Protein AF-A0A1Q6E9F2-F1 (afdb_monomer_lite)

pLDDT: mean 96.93, std 2.05, range [84.94, 98.81]

Foldseek 3Di:
DVVCCCPVVVDDDDDDDDQDPVVVLVVLLVCLDPVNVVVQEAEAEAEADAQWGDRHNDTGGLVNSLVSQFQRNASHEYEYLYALNPLYDVVSVCVSCVGNVHPYYYYYNHGDDPVRSVVVCSVVVNPD

Radius of gyration: 13.98 Å; chains: 1; bounding box: 34×29×33 Å

Secondary structure (DSSP, 8-state):
-HHHHHHHH----------SHHHHHHHHHHHTSGGGTT--EEEE-SEEETTEEEETTEEEEHHHHHHHTTTT-TT-EEEE-STTTT-S-HHHHHHHHHHH--SEEEE-SS---HHHHHHHHHHHHHH-

Sequence (128 aa):
MLDILRDAAGIKYIYRKCNTREEFFEYLRQYTFERYRNYPILYIAFHGRPNKIQIGRDLVTLREIADVLEGFLAHRIVYFGSCSTMRTKRANIDDFLHRTKADILAGYSKDVDFIQATAWEMVWLYNI

Structure (mmCIF, N/CA/C/O backbone):
data_AF-A0A1Q6E9F2-F1
#
_entry.id   AF-A0A1Q6E9F2-F1
#
loop_
_atom_site.group_PDB
_atom_site.id
_atom_site.type_symbol
_atom_site.label_atom_id
_atom_site.label_alt_id
_atom_site.label_comp_id
_atom_site.label_asym_id
_atom_site.label_entity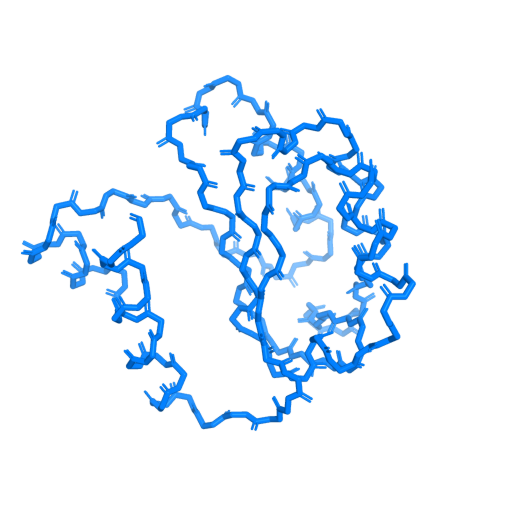_id
_atom_site.label_seq_id
_atom_site.pdbx_PDB_ins_code
_atom_site.Cartn_x
_atom_site.Cartn_y
_atom_site.Cartn_z
_atom_site.occupancy
_atom_site.B_iso_or_equiv
_atom_site.auth_seq_id
_atom_site.auth_comp_id
_atom_site.auth_asym_id
_atom_site.auth_atom_id
_atom_site.pdbx_PDB_model_num
ATOM 1 N N . MET A 1 1 ? -13.354 9.945 -0.743 1.00 93.38 1 MET A N 1
ATOM 2 C CA . MET A 1 1 ? -13.289 8.588 -0.159 1.00 93.38 1 MET A CA 1
ATOM 3 C C . MET A 1 1 ? -13.059 8.633 1.346 1.00 93.38 1 MET A C 1
ATOM 5 O O . MET A 1 1 ? -13.990 8.331 2.073 1.00 93.38 1 MET A O 1
ATOM 9 N N . LEU A 1 2 ? -11.865 9.021 1.816 1.00 95.25 2 LEU A N 1
ATOM 10 C CA . LEU A 1 2 ? -11.511 8.964 3.244 1.00 95.25 2 LEU A CA 1
ATOM 11 C C . LEU A 1 2 ? -12.447 9.792 4.139 1.00 95.25 2 LEU A C 1
ATOM 13 O O . LEU A 1 2 ? -12.866 9.300 5.180 1.00 95.25 2 LEU A O 1
ATOM 17 N N . ASP A 1 3 ? -12.847 10.992 3.705 1.00 96.81 3 ASP A N 1
ATOM 18 C CA . ASP A 1 3 ? -13.827 11.799 4.445 1.00 96.81 3 ASP A CA 1
ATOM 19 C C . ASP A 1 3 ? -15.186 11.101 4.571 1.00 96.81 3 ASP A C 1
ATOM 21 O O . ASP A 1 3 ? -15.791 11.145 5.631 1.00 96.81 3 ASP A O 1
ATOM 25 N N . ILE A 1 4 ? -15.632 10.369 3.543 1.00 96.44 4 ILE A N 1
ATOM 26 C CA . ILE A 1 4 ? -16.890 9.606 3.605 1.00 96.44 4 ILE A CA 1
ATOM 27 C C . ILE A 1 4 ? -16.772 8.479 4.636 1.00 96.44 4 ILE A C 1
ATOM 29 O O . ILE A 1 4 ? -17.665 8.307 5.457 1.00 96.44 4 ILE A O 1
ATOM 33 N N . LEU A 1 5 ? -15.663 7.732 4.630 1.00 96.25 5 LEU A N 1
ATOM 34 C CA . LEU A 1 5 ? -15.424 6.669 5.614 1.00 96.25 5 LEU A CA 1
ATOM 35 C C . LEU A 1 5 ? -15.352 7.227 7.045 1.00 96.25 5 LEU A C 1
ATOM 37 O O . LEU A 1 5 ? -15.872 6.614 7.976 1.00 96.25 5 LEU A O 1
ATOM 41 N N . ARG A 1 6 ? -14.765 8.413 7.226 1.00 97.44 6 ARG A N 1
ATOM 42 C CA . ARG A 1 6 ? -14.739 9.097 8.522 1.00 97.44 6 ARG A CA 1
ATOM 43 C C . ARG A 1 6 ? -16.130 9.551 8.952 1.00 97.44 6 ARG A C 1
ATOM 45 O O . ARG A 1 6 ? -16.545 9.236 10.061 1.00 97.44 6 ARG A O 1
ATOM 52 N N . ASP A 1 7 ? -16.830 10.286 8.096 1.00 97.62 7 ASP A N 1
ATOM 53 C CA . ASP A 1 7 ? -18.046 11.008 8.473 1.00 97.62 7 ASP A CA 1
ATOM 54 C C . ASP A 1 7 ? -19.270 10.084 8.528 1.00 97.62 7 ASP A C 1
ATOM 56 O O . ASP A 1 7 ? -20.117 10.245 9.402 1.00 97.62 7 ASP A O 1
ATOM 60 N N . ALA A 1 8 ? -19.349 9.086 7.641 1.00 96.69 8 ALA A N 1
ATOM 61 C CA . ALA A 1 8 ? -20.473 8.151 7.584 1.00 96.69 8 ALA A CA 1
ATOM 62 C C . ALA A 1 8 ? -20.245 6.858 8.386 1.00 96.69 8 ALA A C 1
ATOM 64 O O . ALA A 1 8 ? -21.217 6.264 8.847 1.00 96.69 8 ALA A O 1
ATOM 65 N N . ALA A 1 9 ? -18.992 6.411 8.553 1.00 95.56 9 ALA A N 1
ATOM 66 C CA . ALA A 1 9 ? -18.671 5.143 9.224 1.00 95.56 9 ALA A CA 1
ATOM 67 C C . ALA A 1 9 ? -17.775 5.292 10.469 1.00 95.56 9 ALA A C 1
ATOM 69 O O . ALA A 1 9 ? -17.467 4.298 11.122 1.00 95.56 9 ALA A O 1
ATOM 70 N N . GLY A 1 10 ? -17.348 6.508 10.828 1.00 96.06 10 GLY A N 1
ATOM 71 C CA . GLY A 1 10 ? -16.510 6.746 12.008 1.00 96.06 10 GLY A CA 1
ATOM 72 C C . GLY A 1 10 ? -15.069 6.236 11.879 1.00 96.06 10 GLY A C 1
ATOM 73 O O . GLY A 1 10 ? -14.337 6.210 12.873 1.00 96.06 10 GLY A O 1
ATOM 74 N N . ILE A 1 11 ? -14.636 5.840 10.676 1.00 96.19 11 ILE A N 1
ATOM 75 C CA . ILE A 1 11 ? -13.307 5.269 10.442 1.00 96.19 11 ILE A CA 1
ATOM 76 C C . ILE A 1 11 ? -12.272 6.393 10.434 1.00 96.19 11 ILE A C 1
ATOM 78 O O . ILE A 1 11 ? -12.212 7.232 9.532 1.00 96.19 11 ILE A O 1
ATOM 82 N N . LYS A 1 12 ? -11.431 6.414 11.466 1.00 96.31 12 LYS A N 1
ATOM 83 C CA . LYS A 1 12 ? -10.359 7.402 11.601 1.00 96.31 12 LYS A CA 1
ATOM 84 C C . LYS A 1 12 ? -9.214 7.067 10.655 1.00 96.31 12 LYS A C 1
ATOM 86 O O . LYS A 1 12 ? -8.810 5.916 10.536 1.00 96.31 12 LYS A O 1
ATOM 91 N N . TYR A 1 13 ? -8.635 8.095 10.048 1.00 97.19 13 TYR A N 1
ATOM 92 C CA . TYR A 1 13 ? -7.472 7.953 9.182 1.00 97.19 13 TYR A CA 1
ATOM 93 C C . TYR A 1 13 ? -6.433 9.028 9.485 1.00 97.19 13 TYR A C 1
ATOM 95 O O . TYR A 1 13 ? -6.739 10.095 10.019 1.00 97.19 13 TYR A O 1
ATOM 103 N N . ILE A 1 14 ? -5.195 8.746 9.091 1.00 97.62 14 ILE A N 1
ATOM 104 C CA . ILE A 1 14 ? -4.122 9.732 9.029 1.00 97.62 14 ILE A CA 1
ATOM 105 C C . ILE A 1 14 ? -3.686 9.809 7.579 1.00 97.62 14 ILE A C 1
ATOM 107 O O . ILE A 1 14 ? -3.231 8.824 7.006 1.00 97.62 14 ILE A O 1
ATOM 111 N N . TYR A 1 15 ? -3.859 10.985 6.985 1.00 97.19 15 TYR A N 1
ATOM 112 C CA . TYR A 1 15 ? -3.514 11.216 5.592 1.00 97.19 15 TYR A CA 1
ATOM 113 C C . TYR A 1 15 ? -2.186 11.955 5.482 1.00 97.19 15 TYR A C 1
ATOM 115 O O . TYR A 1 15 ? -1.967 12.985 6.126 1.00 97.19 15 TYR A O 1
ATOM 123 N N . ARG A 1 16 ? -1.305 11.424 4.637 1.00 96.88 16 ARG A N 1
ATOM 124 C CA . ARG A 1 16 ? -0.038 12.042 4.263 1.00 96.88 16 ARG A CA 1
ATOM 125 C C . ARG A 1 16 ? 0.060 12.058 2.748 1.00 96.88 16 ARG A C 1
ATOM 127 O O . ARG A 1 16 ? -0.066 11.022 2.106 1.00 96.88 16 ARG A O 1
ATOM 134 N N . LYS A 1 17 ? 0.313 13.241 2.197 1.00 94.56 17 LYS A N 1
ATOM 135 C CA . LYS A 1 17 ? 0.762 13.390 0.816 1.00 94.56 17 LYS A CA 1
ATOM 136 C C . LYS A 1 17 ? 2.285 13.447 0.841 1.00 94.56 17 LYS A C 1
ATOM 138 O O . LYS A 1 17 ? 2.830 14.249 1.590 1.00 94.56 17 LYS A O 1
ATOM 143 N N . CYS A 1 18 ? 2.948 12.635 0.030 1.00 91.62 18 CYS A N 1
ATOM 144 C CA . CYS A 1 18 ? 4.378 12.759 -0.241 1.00 91.62 18 CYS A CA 1
ATOM 145 C C . CYS A 1 18 ? 4.596 12.816 -1.750 1.00 91.62 18 CYS A C 1
ATOM 147 O O . CYS A 1 18 ? 3.887 12.150 -2.510 1.00 91.62 18 CYS A O 1
ATOM 149 N N . ASN A 1 19 ? 5.563 13.621 -2.177 1.00 91.31 19 ASN A N 1
ATOM 150 C CA . ASN A 1 19 ? 5.877 13.805 -3.595 1.00 91.31 19 ASN A CA 1
ATOM 151 C C . ASN A 1 19 ? 7.285 13.315 -3.946 1.00 91.31 19 ASN A C 1
ATOM 153 O O . ASN A 1 19 ? 7.584 13.175 -5.132 1.00 91.31 19 ASN A O 1
ATOM 157 N N . THR A 1 20 ? 8.124 13.038 -2.943 1.00 96.62 20 THR A N 1
ATOM 158 C CA . THR A 1 20 ? 9.471 12.493 -3.138 1.00 96.62 20 THR A CA 1
ATOM 159 C C . THR A 1 20 ? 9.626 11.119 -2.500 1.00 96.62 20 THR A C 1
ATOM 161 O O . THR A 1 20 ? 8.885 10.724 -1.592 1.00 96.62 20 THR A O 1
ATOM 164 N N . ARG A 1 21 ? 10.615 10.378 -2.996 1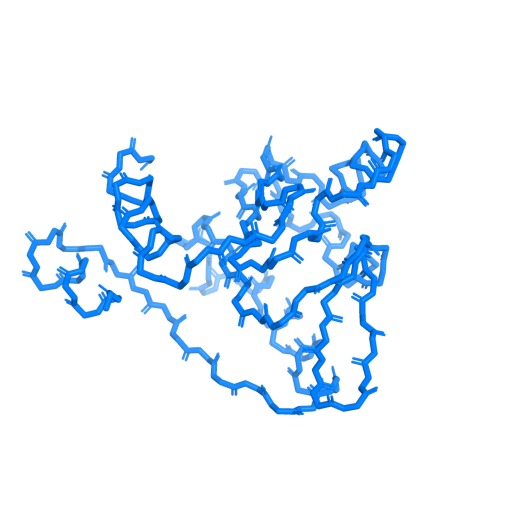.00 97.56 21 ARG A N 1
ATOM 165 C CA . ARG A 1 21 ? 11.005 9.074 -2.468 1.00 97.56 21 ARG A CA 1
ATOM 166 C C . ARG A 1 21 ? 11.461 9.170 -1.007 1.00 97.56 21 ARG A C 1
ATOM 168 O O . ARG A 1 21 ? 11.125 8.305 -0.203 1.00 97.56 21 ARG A O 1
ATOM 175 N N . GLU A 1 22 ? 12.183 10.227 -0.653 1.00 97.56 22 GLU A N 1
ATOM 176 C CA . GLU A 1 22 ? 12.707 10.466 0.695 1.00 97.56 22 GLU A CA 1
ATOM 177 C C . GLU A 1 22 ? 11.575 10.710 1.696 1.00 97.56 22 GLU A C 1
ATOM 179 O O . GLU A 1 22 ? 11.541 10.067 2.745 1.00 97.56 22 GLU A O 1
ATOM 184 N N . GLU A 1 23 ? 10.615 11.576 1.352 1.00 97.44 23 GLU A N 1
ATOM 185 C CA . GLU A 1 23 ? 9.427 11.831 2.178 1.00 97.44 23 GLU A CA 1
ATOM 186 C C . GLU A 1 23 ? 8.625 10.549 2.405 1.00 97.44 23 GLU A C 1
ATOM 188 O O . GLU A 1 23 ? 8.171 10.279 3.517 1.00 97.44 23 GLU A O 1
ATOM 193 N N . PHE A 1 24 ? 8.465 9.742 1.353 1.00 98.19 24 PHE A N 1
ATOM 194 C CA . PHE A 1 24 ? 7.744 8.480 1.438 1.00 98.19 24 PHE A CA 1
ATOM 195 C C . PHE A 1 24 ? 8.389 7.523 2.443 1.00 98.19 24 PHE A C 1
ATOM 197 O O . PHE A 1 24 ? 7.705 7.023 3.337 1.00 98.19 24 PHE A O 1
ATOM 204 N N . PHE A 1 25 ? 9.703 7.303 2.353 1.00 98.50 25 PHE A N 1
ATOM 205 C CA . PHE A 1 25 ? 10.393 6.429 3.301 1.00 98.50 25 PHE A CA 1
ATOM 206 C C . PHE A 1 25 ? 10.419 6.991 4.719 1.00 98.50 25 PHE A C 1
ATOM 208 O O . PHE A 1 25 ? 10.306 6.220 5.670 1.00 98.50 25 PHE A O 1
ATOM 215 N N . GLU A 1 26 ? 10.515 8.308 4.879 1.00 98.44 26 GLU A N 1
ATOM 216 C CA . GLU A 1 26 ? 10.400 8.941 6.189 1.00 98.44 26 GLU A CA 1
ATOM 217 C C . GLU A 1 26 ? 9.015 8.691 6.809 1.00 98.44 26 GLU A C 1
ATOM 219 O O . GLU A 1 26 ? 8.914 8.310 7.973 1.00 98.44 26 GLU A O 1
ATOM 224 N N . TYR A 1 27 ? 7.933 8.789 6.033 1.00 98.31 27 TYR A N 1
ATOM 225 C CA . TYR A 1 27 ? 6.594 8.463 6.530 1.00 98.31 27 TYR A CA 1
ATOM 226 C C . TYR A 1 27 ? 6.398 6.977 6.837 1.00 98.31 27 TYR A C 1
ATOM 228 O O . TYR A 1 27 ? 5.735 6.659 7.826 1.00 98.31 27 TYR A O 1
ATOM 236 N N . LEU A 1 28 ? 7.006 6.071 6.064 1.00 98.44 28 LEU A N 1
ATOM 237 C CA . LEU A 1 28 ? 7.019 4.646 6.403 1.00 98.44 28 LEU A CA 1
ATOM 238 C C . LEU A 1 28 ? 7.727 4.390 7.738 1.00 98.44 28 LEU A C 1
ATOM 240 O O . LEU A 1 28 ? 7.199 3.658 8.572 1.00 98.44 28 LEU A O 1
ATOM 244 N N . ARG A 1 29 ? 8.872 5.040 7.983 1.00 98.50 29 ARG A N 1
ATOM 245 C CA . ARG A 1 29 ? 9.569 4.962 9.278 1.00 98.50 29 ARG A CA 1
ATOM 246 C C . ARG A 1 29 ? 8.711 5.513 10.402 1.00 98.50 29 ARG A C 1
ATOM 248 O O . ARG A 1 29 ? 8.601 4.887 11.444 1.00 98.50 29 ARG A O 1
ATOM 255 N N . GLN A 1 30 ? 8.059 6.653 10.194 1.00 98.25 30 GLN A N 1
ATOM 256 C CA . GLN A 1 30 ? 7.181 7.222 11.212 1.00 98.25 30 GLN A CA 1
ATOM 257 C C . GLN A 1 30 ? 6.012 6.298 11.545 1.00 98.25 30 GLN A C 1
ATOM 259 O O . GLN A 1 30 ? 5.625 6.244 12.707 1.00 98.25 30 GLN A O 1
ATOM 264 N N . TYR A 1 31 ? 5.462 5.563 10.574 1.00 98.38 31 TYR A N 1
ATOM 265 C CA . TYR A 1 31 ? 4.349 4.635 10.795 1.00 98.38 31 TYR A CA 1
ATOM 266 C C . TYR A 1 31 ? 4.675 3.512 11.798 1.00 98.38 31 TYR A C 1
ATOM 268 O O . TYR A 1 31 ? 3.761 2.970 12.421 1.00 98.38 31 TYR A O 1
ATOM 276 N N . THR A 1 32 ? 5.958 3.217 12.037 1.00 97.56 32 THR A N 1
ATOM 277 C CA . THR A 1 32 ? 6.383 2.241 13.055 1.00 97.56 32 THR A CA 1
ATOM 278 C C . THR A 1 32 ? 6.281 2.775 14.488 1.00 97.56 32 THR A C 1
ATOM 280 O O . THR A 1 32 ? 6.383 2.005 15.441 1.00 97.56 32 THR A O 1
ATOM 283 N N . PHE A 1 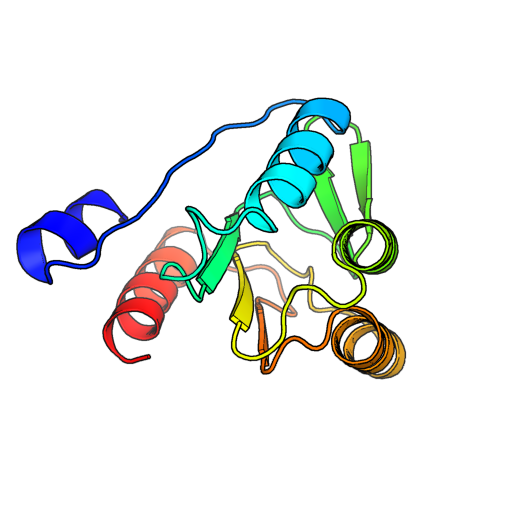33 ? 6.051 4.080 14.676 1.00 97.88 33 PHE A N 1
ATOM 284 C CA . PHE A 1 33 ? 5.972 4.687 16.004 1.00 97.88 33 PHE A CA 1
ATOM 285 C C . PHE A 1 33 ? 4.703 4.261 16.756 1.00 97.88 33 PHE A C 1
ATOM 287 O O . PHE A 1 33 ? 3.616 4.177 16.182 1.00 97.88 33 PHE A O 1
ATOM 294 N N . GLU A 1 34 ? 4.814 4.127 18.082 1.00 96.31 34 GLU A N 1
ATOM 295 C CA . GLU A 1 34 ? 3.735 3.667 18.976 1.00 96.31 34 GLU A CA 1
ATOM 296 C C . GLU A 1 34 ? 2.433 4.475 18.839 1.00 96.31 34 GLU A C 1
ATOM 298 O O . GLU A 1 34 ? 1.330 3.933 18.914 1.00 96.31 34 GLU A O 1
ATOM 303 N N . ARG A 1 35 ? 2.534 5.776 18.541 1.00 96.56 35 ARG A N 1
ATOM 304 C CA . ARG A 1 35 ? 1.364 6.642 18.307 1.00 96.56 35 ARG A CA 1
ATOM 305 C C . ARG A 1 35 ? 0.462 6.173 17.154 1.00 96.56 35 ARG A C 1
ATOM 307 O O . ARG A 1 35 ? -0.691 6.590 17.086 1.00 96.56 35 ARG A O 1
ATOM 314 N N . TYR A 1 36 ? 0.966 5.321 16.258 1.00 97.06 36 TYR A N 1
ATOM 315 C CA . TYR A 1 36 ? 0.231 4.757 15.123 1.00 97.06 36 TYR A CA 1
ATOM 316 C C . TYR A 1 36 ? -0.213 3.304 15.333 1.00 97.06 36 TYR A C 1
ATOM 318 O O . TYR A 1 36 ? -0.724 2.681 14.401 1.00 97.06 36 TYR A O 1
ATOM 326 N N . ARG A 1 37 ? -0.048 2.738 16.535 1.00 95.88 37 ARG A N 1
ATOM 327 C CA . ARG A 1 37 ? -0.419 1.342 16.832 1.00 95.88 37 ARG A CA 1
ATOM 328 C C . ARG A 1 37 ? -1.892 1.021 16.553 1.00 95.88 37 ARG A C 1
ATOM 330 O O . ARG A 1 37 ? -2.202 -0.064 16.091 1.00 95.88 37 ARG A O 1
ATOM 337 N N . ASN A 1 38 ? -2.785 1.992 16.762 1.00 96.06 38 ASN A N 1
ATOM 338 C CA . ASN A 1 38 ? -4.231 1.833 16.564 1.00 96.06 38 ASN A CA 1
ATOM 339 C C . ASN A 1 38 ? -4.673 2.076 15.106 1.00 96.06 38 ASN A C 1
ATOM 341 O O . ASN A 1 38 ? -5.867 2.178 14.842 1.00 96.06 38 ASN A O 1
ATOM 345 N N . TYR A 1 39 ? -3.731 2.210 14.168 1.00 97.19 39 TYR A N 1
ATOM 346 C CA . TYR A 1 39 ? -4.001 2.327 12.735 1.00 97.19 39 TYR A CA 1
ATOM 347 C C . TYR A 1 39 ? -3.455 1.079 12.034 1.00 97.19 39 TYR A C 1
ATOM 349 O O . TYR A 1 39 ? -2.332 1.120 11.529 1.00 97.19 39 TYR A O 1
ATOM 357 N N . PRO A 1 40 ? -4.194 -0.045 12.025 1.00 97.00 40 PRO A N 1
ATOM 358 C CA . PRO A 1 40 ? -3.679 -1.334 11.557 1.00 97.00 40 PRO A CA 1
ATOM 359 C C . PRO A 1 40 ? -3.541 -1.427 10.033 1.00 97.00 40 PRO A C 1
ATOM 361 O O . PRO A 1 40 ? -2.909 -2.353 9.543 1.00 97.00 40 PRO A O 1
ATOM 364 N N . ILE A 1 41 ? -4.094 -0.478 9.273 1.00 98.06 41 ILE A N 1
ATOM 365 C CA . ILE A 1 41 ? -4.038 -0.482 7.808 1.00 98.06 41 ILE A CA 1
ATOM 366 C C . ILE A 1 41 ? -3.056 0.584 7.320 1.00 98.06 41 ILE A C 1
ATOM 368 O O . ILE A 1 41 ? -3.246 1.779 7.556 1.00 98.06 41 ILE A O 1
ATOM 372 N N . LEU A 1 42 ? -2.039 0.146 6.582 1.00 98.38 42 LEU A N 1
ATOM 373 C CA . LEU A 1 42 ? -1.176 0.990 5.766 1.00 98.38 42 LEU A CA 1
ATOM 374 C C . LEU A 1 42 ? -1.707 0.999 4.329 1.00 98.38 42 LEU A C 1
ATOM 376 O O . LEU A 1 42 ? -1.467 0.071 3.557 1.00 98.38 42 LEU A O 1
ATOM 380 N N . TYR A 1 43 ? -2.439 2.052 3.975 1.00 97.88 43 TYR A N 1
ATOM 381 C CA . TYR A 1 43 ? -2.982 2.250 2.632 1.00 97.88 43 TYR A CA 1
ATOM 382 C C . TYR A 1 43 ? -2.045 3.132 1.791 1.00 97.88 43 TYR A C 1
ATOM 384 O O . TYR A 1 43 ? -1.807 4.295 2.119 1.00 97.88 43 TYR A O 1
ATOM 392 N N . ILE A 1 44 ? -1.502 2.569 0.708 1.00 97.69 44 ILE A N 1
ATOM 393 C CA . ILE A 1 44 ? -0.499 3.189 -0.169 1.00 97.69 44 ILE A CA 1
ATOM 394 C C . ILE A 1 44 ? -1.127 3.435 -1.547 1.00 97.69 44 ILE A C 1
ATOM 396 O O . ILE A 1 44 ? -1.233 2.517 -2.364 1.00 97.69 44 ILE A O 1
ATOM 400 N N . ALA A 1 45 ? -1.537 4.680 -1.806 1.00 95.50 45 ALA A N 1
ATOM 401 C CA . ALA A 1 45 ? -2.204 5.091 -3.043 1.00 95.50 45 ALA A CA 1
ATOM 402 C C . ALA A 1 45 ? -1.271 5.892 -3.963 1.00 95.50 45 ALA A C 1
ATOM 404 O O . ALA A 1 45 ? -0.998 7.067 -3.723 1.00 95.50 45 ALA A O 1
ATOM 405 N N . PHE A 1 46 ? -0.793 5.246 -5.027 1.00 95.88 46 PHE A N 1
ATOM 406 C CA . PHE A 1 46 ? 0.121 5.816 -6.024 1.00 95.88 46 PHE A CA 1
ATOM 407 C C . PHE A 1 46 ? -0.149 5.218 -7.402 1.00 95.88 46 PHE A C 1
ATOM 409 O O . PHE A 1 46 ? -0.743 4.144 -7.521 1.00 95.88 46 PHE A O 1
ATOM 416 N N . HIS A 1 47 ? 0.385 5.836 -8.456 1.00 95.50 47 HIS A N 1
ATOM 417 C CA . HIS A 1 47 ? 0.551 5.118 -9.718 1.00 95.50 47 HIS A CA 1
ATOM 418 C C . HIS A 1 47 ? 1.402 3.867 -9.495 1.00 95.50 47 HIS A C 1
ATOM 420 O O . HIS A 1 47 ? 2.401 3.904 -8.775 1.00 95.50 47 HIS A O 1
ATOM 426 N N . GLY A 1 48 ? 0.993 2.761 -10.103 1.00 96.19 48 GLY A N 1
ATOM 427 C CA . GLY A 1 48 ? 1.631 1.469 -9.900 1.00 96.19 48 GLY A CA 1
ATOM 428 C C . GLY A 1 48 ? 2.171 0.875 -11.185 1.00 96.19 48 GLY A C 1
ATOM 429 O O . GLY A 1 48 ? 1.772 1.231 -12.297 1.00 96.19 48 GLY A O 1
ATOM 430 N N . ARG A 1 49 ? 3.130 -0.029 -11.018 1.00 96.75 49 ARG A N 1
ATOM 431 C CA . ARG A 1 49 ? 3.691 -0.893 -12.057 1.00 96.75 49 ARG A CA 1
ATOM 432 C C . ARG A 1 49 ? 3.980 -2.258 -11.421 1.00 96.75 49 ARG A C 1
ATOM 434 O O . ARG A 1 49 ? 4.045 -2.362 -10.203 1.00 96.75 49 ARG A O 1
ATOM 441 N N . PRO A 1 50 ? 4.235 -3.316 -12.205 1.00 98.44 50 PRO A N 1
ATOM 442 C CA . PRO A 1 50 ? 4.617 -4.619 -11.656 1.00 98.44 50 PRO A CA 1
ATOM 443 C C . PRO A 1 50 ? 5.687 -4.528 -10.565 1.00 98.44 50 PRO A C 1
ATOM 445 O O . PRO A 1 50 ? 6.796 -4.049 -10.830 1.00 98.44 50 PRO A O 1
ATOM 448 N N . ASN A 1 51 ? 5.352 -5.007 -9.361 1.00 98.44 51 ASN A N 1
ATOM 449 C CA . ASN A 1 51 ? 6.236 -5.082 -8.195 1.00 98.44 51 ASN A CA 1
ATOM 450 C C . ASN A 1 51 ? 6.735 -3.729 -7.645 1.00 98.44 51 ASN A C 1
ATOM 452 O O . ASN A 1 51 ? 7.740 -3.705 -6.927 1.00 98.44 51 ASN A O 1
ATOM 456 N N . LYS A 1 52 ? 6.110 -2.601 -8.012 1.00 98.38 52 LYS A N 1
ATOM 457 C CA . LYS A 1 52 ? 6.586 -1.265 -7.630 1.00 98.38 52 LYS A CA 1
ATOM 458 C C . LYS A 1 52 ? 5.497 -0.190 -7.695 1.00 98.38 52 LYS A C 1
ATOM 460 O O . LYS A 1 52 ? 4.612 -0.239 -8.542 1.00 98.38 52 LYS A O 1
ATOM 465 N N . ILE A 1 53 ? 5.639 0.838 -6.874 1.00 98.19 53 ILE A N 1
ATOM 466 C CA . ILE A 1 53 ? 4.892 2.094 -6.995 1.00 98.19 53 ILE A CA 1
ATOM 467 C C . ILE A 1 53 ? 5.767 3.165 -7.652 1.00 98.19 53 ILE A C 1
ATOM 469 O O . ILE A 1 53 ? 6.995 3.050 -7.674 1.00 98.19 53 ILE A O 1
ATOM 473 N N . GLN A 1 54 ? 5.136 4.200 -8.200 1.00 97.44 54 GLN A N 1
ATOM 474 C CA . GLN A 1 54 ? 5.808 5.351 -8.792 1.00 97.44 54 GLN A CA 1
ATOM 475 C C . GLN A 1 54 ? 5.565 6.603 -7.944 1.00 97.44 54 GLN A C 1
ATOM 477 O O . GLN A 1 54 ? 4.419 6.969 -7.683 1.00 97.44 54 GLN A O 1
ATOM 482 N N . ILE A 1 55 ? 6.649 7.278 -7.561 1.00 96.31 55 ILE A N 1
ATOM 483 C CA . ILE A 1 55 ? 6.633 8.518 -6.777 1.00 96.31 55 ILE A CA 1
ATOM 484 C C . ILE A 1 55 ? 7.411 9.564 -7.571 1.00 96.31 55 ILE A C 1
ATOM 486 O O . ILE A 1 55 ? 8.623 9.459 -7.734 1.00 96.31 55 ILE A O 1
ATOM 490 N N . GLY A 1 56 ? 6.707 10.541 -8.145 1.00 92.31 56 GLY A N 1
ATOM 491 C CA . GLY A 1 56 ? 7.310 11.451 -9.118 1.00 92.31 56 GLY A CA 1
ATOM 492 C C . GLY A 1 56 ? 7.903 10.679 -10.305 1.00 92.31 56 GLY A C 1
ATOM 493 O O . GLY A 1 56 ? 7.173 10.033 -11.066 1.00 92.31 56 GLY A O 1
ATOM 494 N N . ARG A 1 57 ? 9.230 10.754 -10.460 1.00 92.44 57 ARG A N 1
ATOM 495 C CA . ARG A 1 57 ? 9.995 10.008 -11.479 1.00 92.44 57 ARG A CA 1
ATOM 496 C C . ARG A 1 57 ? 10.605 8.709 -10.947 1.00 92.44 57 ARG A C 1
ATOM 498 O O . ARG A 1 57 ? 11.068 7.899 -11.748 1.00 92.44 57 ARG A O 1
ATOM 505 N N . ASP A 1 58 ? 10.577 8.502 -9.637 1.00 96.94 58 ASP A N 1
ATOM 506 C CA . ASP A 1 58 ? 11.187 7.352 -8.991 1.00 96.94 58 ASP A CA 1
ATOM 507 C C . ASP A 1 58 ? 10.254 6.147 -8.991 1.00 96.94 58 ASP A C 1
ATOM 509 O O . ASP A 1 58 ? 9.025 6.259 -8.962 1.00 96.94 58 ASP A O 1
ATOM 513 N N . LEU A 1 59 ? 10.867 4.967 -8.989 1.00 97.94 59 LEU A N 1
ATOM 514 C CA . LEU A 1 59 ? 10.188 3.697 -8.801 1.00 97.94 59 LEU A CA 1
ATOM 515 C C . LEU A 1 59 ? 10.643 3.102 -7.472 1.00 97.94 59 LEU A C 1
ATOM 517 O O . LEU A 1 59 ? 11.841 2.976 -7.229 1.00 97.94 59 LEU A O 1
ATOM 521 N N . VAL A 1 60 ? 9.681 2.731 -6.633 1.00 98.50 60 VAL A N 1
ATOM 522 C CA . VAL A 1 60 ? 9.924 2.107 -5.331 1.00 98.50 60 VAL A CA 1
ATOM 523 C C . VAL A 1 60 ? 9.326 0.710 -5.343 1.00 98.50 60 VAL A C 1
ATOM 525 O O . VAL A 1 60 ? 8.124 0.532 -5.539 1.00 98.50 60 VAL A O 1
ATOM 528 N N . THR A 1 61 ? 10.171 -0.297 -5.180 1.00 98.62 61 THR A N 1
ATOM 529 C CA . THR A 1 61 ? 9.779 -1.705 -5.206 1.00 98.62 61 THR A CA 1
ATOM 530 C C . THR A 1 61 ? 9.173 -2.162 -3.884 1.00 98.62 61 THR A C 1
ATOM 532 O O . THR A 1 61 ? 9.409 -1.572 -2.831 1.00 98.62 61 THR A O 1
ATOM 535 N N . LEU A 1 62 ? 8.441 -3.281 -3.924 1.00 98.62 62 LEU A N 1
ATOM 536 C CA . LEU A 1 62 ? 7.964 -3.946 -2.706 1.00 98.62 62 LEU A CA 1
ATOM 537 C C . LEU A 1 62 ? 9.111 -4.284 -1.743 1.00 98.62 62 LEU A C 1
ATOM 539 O O . LEU A 1 62 ? 8.948 -4.143 -0.536 1.00 98.62 62 LEU A O 1
ATOM 543 N N . ARG A 1 63 ? 10.279 -4.672 -2.270 1.00 98.62 63 ARG A N 1
ATOM 544 C CA . ARG A 1 63 ? 11.452 -5.003 -1.453 1.00 98.62 63 ARG A CA 1
ATOM 545 C C . ARG A 1 63 ? 11.969 -3.796 -0.677 1.00 98.62 63 ARG A C 1
ATOM 547 O O . ARG A 1 63 ? 12.213 -3.920 0.513 1.00 98.62 63 ARG A O 1
ATOM 554 N N . GLU A 1 64 ? 12.070 -2.640 -1.324 1.00 98.75 64 GLU A N 1
ATOM 555 C CA . GLU A 1 64 ? 12.532 -1.411 -0.665 1.00 98.75 64 GLU A CA 1
ATOM 556 C C . GLU A 1 64 ? 11.547 -0.931 0.410 1.00 98.75 64 GLU A C 1
ATOM 558 O O . GLU A 1 64 ? 11.957 -0.421 1.448 1.00 98.75 64 GLU A O 1
ATOM 563 N N . ILE A 1 65 ? 10.241 -1.125 0.197 1.00 98.75 65 ILE A N 1
ATOM 564 C CA . ILE A 1 65 ? 9.222 -0.869 1.227 1.00 98.75 65 ILE A CA 1
ATOM 565 C C . ILE A 1 65 ? 9.399 -1.847 2.396 1.00 98.75 65 ILE A C 1
ATOM 567 O O . ILE A 1 65 ? 9.366 -1.428 3.553 1.00 98.75 65 ILE A O 1
ATOM 571 N N . ALA A 1 66 ? 9.618 -3.133 2.103 1.00 98.75 66 ALA A N 1
ATOM 572 C CA . ALA A 1 66 ? 9.840 -4.156 3.118 1.00 98.75 66 ALA A CA 1
ATOM 573 C C . ALA A 1 66 ? 11.115 -3.906 3.938 1.00 98.75 66 ALA A C 1
ATOM 575 O O . ALA A 1 66 ? 11.080 -4.102 5.147 1.00 98.75 66 ALA A O 1
ATOM 576 N N . ASP A 1 67 ? 12.197 -3.428 3.309 1.00 98.62 67 ASP A N 1
ATOM 577 C CA . ASP A 1 67 ? 13.453 -3.062 3.983 1.00 98.62 67 ASP A CA 1
ATOM 578 C C . ASP A 1 67 ? 13.215 -2.026 5.094 1.00 98.62 67 ASP A C 1
ATOM 580 O O . ASP A 1 67 ? 13.798 -2.109 6.171 1.00 98.62 67 ASP A O 1
ATOM 584 N N . VAL A 1 68 ? 12.344 -1.042 4.849 1.00 98.50 68 VAL A N 1
ATOM 585 C CA . VAL A 1 68 ? 12.067 0.034 5.814 1.00 98.50 68 VAL A CA 1
ATOM 586 C C . VAL A 1 68 ? 11.105 -0.400 6.923 1.00 98.50 68 VAL A C 1
ATOM 588 O O . VAL A 1 68 ? 11.154 0.150 8.022 1.00 98.50 68 VAL A O 1
ATOM 591 N N . LEU A 1 69 ? 10.242 -1.378 6.652 1.00 98.62 69 LEU A N 1
ATOM 592 C CA . LEU A 1 69 ? 9.190 -1.841 7.565 1.00 98.62 69 LEU A CA 1
ATOM 593 C C . LEU A 1 69 ? 9.511 -3.194 8.223 1.00 98.62 69 LEU A C 1
ATOM 595 O O . LEU A 1 69 ? 8.624 -3.828 8.798 1.00 98.62 69 LEU A O 1
ATOM 599 N N . GLU A 1 70 ? 10.757 -3.655 8.121 1.00 98.50 70 GLU A N 1
ATOM 600 C CA . GLU A 1 70 ? 11.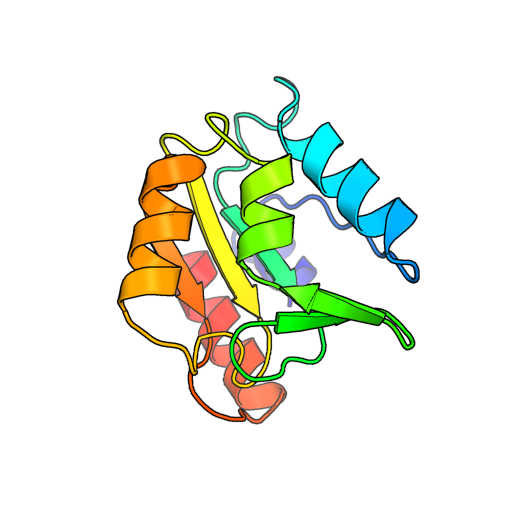186 -4.967 8.598 1.00 98.50 70 GLU A CA 1
ATOM 601 C C . GLU A 1 70 ? 10.877 -5.155 10.093 1.00 98.50 70 GLU A C 1
ATOM 603 O O . GLU A 1 70 ? 11.306 -4.376 10.938 1.00 98.50 70 GLU A O 1
ATOM 608 N N . GLY A 1 71 ? 10.094 -6.189 10.416 1.00 98.44 71 GLY A N 1
ATOM 609 C CA . GLY A 1 71 ? 9.696 -6.532 11.783 1.00 98.44 71 GLY A CA 1
ATOM 610 C C . GLY A 1 71 ? 8.577 -5.690 12.414 1.00 98.44 71 GLY A C 1
ATOM 611 O O . GLY A 1 71 ? 8.152 -6.023 13.518 1.00 98.44 71 GLY A O 1
ATOM 612 N N . PHE A 1 72 ? 8.069 -4.640 11.760 1.00 98.44 72 PHE A N 1
ATOM 613 C CA . PHE A 1 72 ? 7.158 -3.671 12.398 1.00 98.44 72 PHE A CA 1
ATOM 614 C C . PHE A 1 72 ? 5.665 -3.860 12.097 1.00 98.44 72 PHE A C 1
ATOM 616 O O . PHE A 1 72 ? 4.834 -3.153 12.676 1.00 98.44 72 PHE A O 1
ATOM 623 N N . LEU A 1 73 ? 5.299 -4.766 11.186 1.00 98.50 73 LEU A N 1
ATOM 624 C CA . LEU A 1 73 ? 3.930 -4.870 10.673 1.00 98.50 73 LEU A CA 1
ATOM 625 C C . LEU A 1 73 ? 3.114 -6.037 11.236 1.00 98.50 73 LEU A C 1
ATOM 627 O O . LEU A 1 73 ? 2.042 -6.307 10.708 1.00 98.50 73 LEU A O 1
ATOM 631 N N . ALA A 1 74 ? 3.555 -6.691 12.313 1.00 98.06 74 ALA A N 1
ATOM 632 C CA . ALA A 1 74 ? 2.725 -7.688 12.998 1.00 98.06 74 ALA A CA 1
ATOM 633 C C . ALA A 1 74 ? 1.332 -7.116 13.326 1.00 98.06 74 ALA A C 1
ATOM 635 O O . ALA A 1 74 ? 1.237 -6.005 13.856 1.00 98.06 74 ALA A O 1
ATOM 636 N N . HIS A 1 75 ? 0.269 -7.863 13.003 1.00 97.44 75 HIS A N 1
ATOM 637 C CA . HIS A 1 75 ? -1.131 -7.441 13.174 1.00 97.44 75 HIS A CA 1
ATOM 638 C C . HIS A 1 75 ? -1.560 -6.248 12.311 1.00 97.44 75 HIS A C 1
ATOM 640 O O . HIS A 1 75 ? -2.552 -5.577 12.606 1.00 97.44 75 HIS A O 1
ATOM 646 N N . ARG A 1 76 ? -0.809 -5.958 11.243 1.00 98.44 76 ARG A N 1
ATOM 647 C CA . ARG A 1 76 ? -1.115 -4.886 10.295 1.00 98.44 76 ARG A CA 1
ATOM 648 C C . ARG A 1 76 ? -1.333 -5.423 8.893 1.00 98.44 76 ARG A C 1
ATOM 650 O O . ARG A 1 76 ? -0.816 -6.467 8.496 1.00 98.44 76 ARG A O 1
ATOM 657 N N . ILE A 1 77 ? -2.073 -4.640 8.125 1.00 98.44 77 ILE A N 1
ATOM 658 C CA . ILE A 1 77 ? -2.401 -4.901 6.735 1.00 98.44 77 ILE A CA 1
ATOM 659 C C . ILE A 1 77 ? -1.754 -3.825 5.873 1.00 98.44 77 ILE A C 1
ATOM 661 O O . ILE A 1 77 ? -1.873 -2.635 6.160 1.00 98.44 77 ILE A O 1
ATOM 665 N N . VAL A 1 78 ? -1.109 -4.235 4.785 1.00 98.62 78 VAL A N 1
ATOM 666 C CA . VAL A 1 78 ? -0.622 -3.323 3.749 1.00 98.62 78 VAL A CA 1
ATOM 667 C C . VAL A 1 78 ? -1.520 -3.451 2.530 1.00 98.62 78 VAL A C 1
ATOM 669 O O . VAL A 1 78 ? -1.658 -4.535 1.962 1.00 98.62 78 VAL A O 1
ATOM 672 N N . TYR A 1 79 ? -2.122 -2.340 2.114 1.00 98.25 79 TYR A N 1
ATOM 673 C CA . TYR A 1 79 ? -2.972 -2.286 0.932 1.00 98.25 79 TYR A CA 1
ATOM 674 C C . TYR A 1 79 ? -2.413 -1.300 -0.092 1.00 98.25 79 TYR A C 1
ATOM 676 O O . TYR A 1 79 ? -2.260 -0.110 0.185 1.00 98.25 79 TYR A O 1
ATOM 684 N N . PHE A 1 80 ? -2.157 -1.782 -1.304 1.00 97.94 80 PHE A N 1
ATOM 685 C CA . PHE A 1 80 ? -1.736 -0.972 -2.439 1.00 97.94 80 PHE A CA 1
ATOM 686 C C . PHE A 1 80 ? -2.942 -0.559 -3.288 1.00 97.94 80 PHE A C 1
ATOM 688 O O . PHE A 1 80 ? -3.386 -1.312 -4.159 1.00 97.94 80 PHE A O 1
ATOM 695 N N . GLY A 1 81 ? -3.403 0.680 -3.092 1.00 96.50 81 GLY A N 1
ATOM 696 C CA . GLY A 1 81 ? -4.347 1.387 -3.968 1.00 96.50 81 GLY A CA 1
ATOM 697 C C . GLY A 1 81 ? -3.659 1.848 -5.255 1.00 96.50 81 GLY A C 1
ATOM 698 O O . GLY A 1 81 ? -3.559 3.039 -5.541 1.00 96.50 81 GLY A O 1
ATOM 699 N N . SER A 1 82 ? -3.031 0.905 -5.959 1.00 94.69 82 SER A N 1
ATOM 700 C CA . SER A 1 82 ? -2.042 1.176 -6.996 1.00 94.69 82 SER A CA 1
ATOM 701 C C . SER A 1 82 ? -2.087 0.115 -8.095 1.00 94.69 82 SER A C 1
ATOM 703 O O . SER A 1 82 ? -1.968 -1.083 -7.819 1.00 94.69 82 SER A O 1
ATOM 705 N N . CYS A 1 83 ? -2.268 0.554 -9.344 1.00 95.75 83 CYS A N 1
ATOM 706 C CA . CYS A 1 83 ? -2.435 -0.320 -10.507 1.00 95.75 83 CYS A CA 1
ATOM 707 C C . CYS A 1 83 ? -1.280 -1.311 -10.664 1.00 95.75 83 CYS A C 1
ATOM 709 O O . CYS A 1 83 ? -0.115 -0.929 -10.643 1.00 95.75 83 CYS A O 1
ATOM 711 N N . SER A 1 84 ? -1.581 -2.584 -10.912 1.00 97.19 84 SER A N 1
ATOM 712 C CA . SER A 1 84 ? -0.585 -3.607 -11.256 1.00 97.19 84 SER A CA 1
ATOM 713 C C . SER A 1 84 ? 0.565 -3.820 -10.249 1.00 97.19 84 SER A C 1
ATOM 715 O O . SER A 1 84 ? 1.464 -4.608 -10.542 1.00 97.19 84 SER A O 1
ATOM 717 N N . THR A 1 85 ? 0.569 -3.197 -9.067 1.00 97.88 85 THR A N 1
ATOM 718 C CA . THR A 1 85 ? 1.647 -3.350 -8.071 1.00 97.88 85 THR A CA 1
ATOM 719 C C . THR A 1 85 ? 1.778 -4.797 -7.603 1.00 97.88 85 THR A C 1
ATOM 721 O O . THR A 1 85 ? 2.887 -5.333 -7.524 1.00 97.88 85 THR A O 1
ATOM 724 N N . MET A 1 86 ? 0.643 -5.482 -7.442 1.00 98.06 86 MET A N 1
ATOM 725 C CA . MET A 1 86 ? 0.577 -6.906 -7.101 1.00 98.06 86 MET A CA 1
ATOM 726 C C . MET A 1 86 ? 0.745 -7.828 -8.318 1.00 98.06 86 MET A C 1
ATOM 728 O O . MET A 1 86 ? 0.664 -9.049 -8.183 1.00 98.06 86 MET A O 1
ATOM 732 N N . ARG A 1 87 ? 1.023 -7.289 -9.518 1.00 98.12 87 ARG A N 1
ATOM 733 C CA . ARG A 1 87 ? 1.443 -8.075 -10.691 1.00 98.12 87 ARG A CA 1
ATOM 734 C C . ARG A 1 87 ? 2.901 -8.489 -10.512 1.00 98.12 87 ARG A C 1
ATOM 736 O O . ARG A 1 87 ? 3.806 -7.935 -11.131 1.00 98.12 87 ARG A O 1
ATOM 743 N N . THR A 1 88 ? 3.135 -9.432 -9.611 1.00 98.06 88 THR A N 1
ATOM 744 C CA . THR A 1 88 ? 4.467 -9.864 -9.190 1.00 98.06 88 THR A CA 1
ATOM 745 C C . THR A 1 88 ? 4.505 -11.372 -8.941 1.00 98.06 88 THR A C 1
ATOM 747 O O . THR A 1 88 ? 3.474 -12.042 -8.931 1.00 98.06 88 THR A O 1
ATOM 750 N N . LYS A 1 89 ? 5.706 -11.931 -8.771 1.00 98.06 89 LYS A N 1
ATOM 751 C CA . LYS A 1 89 ? 5.873 -13.347 -8.419 1.00 98.06 89 LYS A CA 1
ATOM 752 C C . LYS A 1 89 ? 5.460 -13.569 -6.967 1.00 98.06 89 LYS A C 1
ATOM 754 O O . LYS A 1 89 ? 5.747 -12.730 -6.117 1.00 98.06 89 LYS A O 1
ATOM 759 N N . ARG A 1 90 ? 4.896 -14.743 -6.669 1.00 97.94 90 ARG A N 1
ATOM 760 C CA . ARG A 1 90 ? 4.518 -15.135 -5.303 1.00 97.94 90 ARG A CA 1
ATOM 761 C C . ARG A 1 90 ? 5.676 -14.995 -4.303 1.00 97.94 90 ARG A C 1
ATOM 763 O O . ARG A 1 90 ? 5.465 -14.463 -3.225 1.00 97.94 90 ARG A O 1
ATOM 770 N N . ALA A 1 91 ? 6.901 -15.318 -4.720 1.00 98.44 91 ALA A N 1
ATOM 771 C CA . ALA A 1 91 ? 8.103 -15.146 -3.903 1.00 98.44 91 ALA A CA 1
ATOM 772 C C . ALA A 1 91 ? 8.321 -13.706 -3.393 1.00 98.44 91 ALA A C 1
ATOM 774 O O . ALA A 1 91 ? 8.785 -13.533 -2.276 1.00 98.44 91 ALA A O 1
ATOM 775 N N . ASN A 1 92 ? 7.957 -12.674 -4.165 1.00 98.56 92 ASN A N 1
ATOM 776 C CA . ASN A 1 92 ? 8.085 -11.281 -3.714 1.00 98.56 92 ASN A CA 1
ATOM 777 C C . ASN A 1 92 ? 7.025 -10.922 -2.658 1.00 98.56 92 ASN A C 1
ATOM 779 O O . ASN A 1 92 ? 7.277 -10.091 -1.793 1.00 98.56 92 ASN A O 1
ATOM 783 N N . ILE A 1 93 ? 5.843 -11.543 -2.735 1.00 98.62 93 ILE A N 1
ATOM 784 C CA . ILE A 1 93 ? 4.773 -11.390 -1.740 1.00 98.62 93 ILE A CA 1
ATOM 785 C C . ILE A 1 93 ? 5.188 -12.081 -0.443 1.00 98.62 93 ILE A C 1
ATOM 787 O O . ILE A 1 93 ? 5.102 -11.482 0.625 1.00 98.62 93 ILE A O 1
ATOM 791 N N . ASP A 1 94 ? 5.673 -13.320 -0.544 1.00 98.62 94 ASP A N 1
ATOM 792 C CA . ASP A 1 94 ? 6.112 -14.091 0.616 1.00 98.62 94 ASP A CA 1
ATOM 793 C C . ASP A 1 94 ? 7.327 -13.437 1.293 1.00 98.62 94 ASP A C 1
ATOM 795 O O . ASP A 1 94 ? 7.350 -13.349 2.516 1.00 98.62 94 ASP A O 1
ATOM 799 N N . ASP A 1 95 ? 8.286 -12.903 0.524 1.00 98.69 95 ASP A N 1
ATOM 800 C CA . ASP A 1 95 ? 9.412 -12.120 1.057 1.00 98.69 95 ASP A CA 1
ATOM 801 C C . ASP A 1 95 ? 8.925 -10.878 1.817 1.00 98.69 95 ASP A C 1
ATOM 803 O O . ASP A 1 95 ? 9.317 -10.658 2.963 1.00 98.69 95 ASP A O 1
ATOM 807 N N . PHE A 1 96 ? 7.999 -10.104 1.235 1.00 98.81 96 PHE A N 1
ATOM 808 C CA . PHE A 1 96 ? 7.435 -8.926 1.894 1.00 98.81 96 PHE A CA 1
ATOM 809 C C . PHE A 1 96 ? 6.773 -9.283 3.232 1.00 98.81 96 PHE A C 1
ATOM 811 O O . PHE A 1 96 ? 7.068 -8.664 4.257 1.00 98.81 96 PHE A O 1
ATOM 818 N N . LEU A 1 97 ? 5.891 -10.287 3.235 1.00 98.81 97 LEU A N 1
ATOM 819 C CA . LEU A 1 97 ? 5.183 -10.735 4.438 1.00 98.81 97 LEU A CA 1
ATOM 820 C C . LEU A 1 97 ? 6.164 -11.287 5.477 1.00 98.81 97 LEU A C 1
ATOM 822 O O . LEU A 1 97 ? 6.096 -10.929 6.652 1.00 98.81 97 LEU A O 1
ATOM 826 N N . HIS A 1 98 ? 7.127 -12.104 5.044 1.00 98.69 98 HIS A N 1
ATOM 827 C CA . HIS A 1 98 ? 8.124 -12.695 5.927 1.00 98.69 98 HIS A CA 1
ATOM 828 C C . HIS A 1 98 ? 8.967 -11.634 6.637 1.00 98.69 98 HIS A C 1
ATOM 830 O O . HIS A 1 98 ? 9.214 -11.759 7.839 1.00 98.69 98 HIS A O 1
ATOM 836 N N . ARG A 1 99 ? 9.407 -10.600 5.919 1.00 98.69 99 ARG A N 1
ATOM 837 C CA . ARG A 1 99 ? 10.276 -9.553 6.468 1.00 98.69 99 ARG A CA 1
ATOM 838 C C . ARG A 1 99 ? 9.512 -8.571 7.339 1.00 98.69 99 ARG A C 1
ATOM 840 O O . ARG A 1 99 ? 9.915 -8.296 8.464 1.00 98.69 99 ARG A O 1
ATOM 847 N N . THR A 1 100 ? 8.384 -8.072 6.848 1.00 98.81 100 THR A N 1
ATOM 848 C CA . THR A 1 100 ? 7.615 -7.040 7.557 1.00 98.81 100 THR A CA 1
ATOM 849 C C . THR A 1 100 ? 6.775 -7.590 8.703 1.00 98.81 100 THR A C 1
ATOM 851 O O . THR A 1 100 ? 6.472 -6.848 9.632 1.00 98.81 100 THR A O 1
ATOM 854 N N . LYS A 1 101 ? 6.430 -8.884 8.660 1.00 98.75 101 LYS A N 1
ATOM 855 C CA . LYS A 1 101 ? 5.465 -9.549 9.552 1.00 98.75 101 LYS A CA 1
ATOM 856 C C . LYS A 1 101 ? 4.016 -9.091 9.370 1.00 98.75 101 LYS A C 1
ATOM 858 O O . LYS A 1 101 ? 3.203 -9.385 10.234 1.00 98.75 101 LYS A O 1
ATOM 863 N N . ALA A 1 102 ? 3.693 -8.402 8.272 1.00 98.69 102 ALA A N 1
ATOM 864 C CA . ALA A 1 102 ? 2.312 -8.052 7.946 1.00 98.69 102 ALA A CA 1
ATOM 865 C C . ALA A 1 102 ? 1.424 -9.299 7.850 1.00 98.69 102 ALA A C 1
ATOM 867 O O . ALA A 1 102 ? 1.838 -10.316 7.292 1.00 98.69 102 ALA A O 1
ATOM 868 N N . ASP A 1 103 ? 0.191 -9.190 8.339 1.00 98.31 103 ASP A N 1
ATOM 869 C CA . ASP A 1 103 ? -0.791 -10.27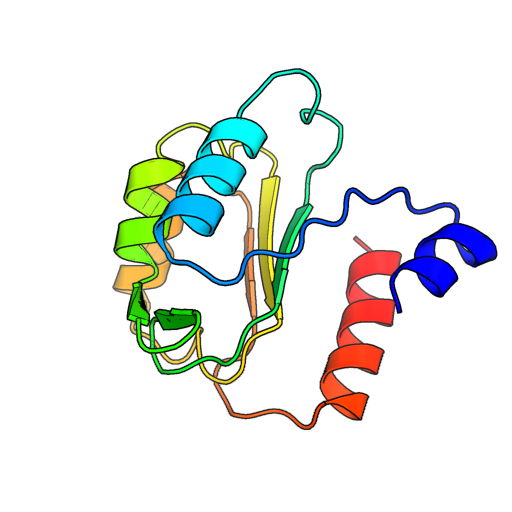5 8.283 1.00 98.31 103 ASP A CA 1
ATOM 870 C C . ASP A 1 103 ? -1.333 -10.424 6.855 1.00 98.31 103 ASP A C 1
ATOM 872 O O . ASP A 1 103 ? -1.555 -11.530 6.360 1.00 98.31 103 ASP A O 1
ATOM 876 N N . ILE A 1 104 ? -1.533 -9.291 6.172 1.00 98.19 104 ILE A N 1
ATOM 877 C CA . ILE A 1 104 ? -2.074 -9.233 4.814 1.00 98.19 104 ILE A CA 1
ATOM 878 C C . ILE A 1 104 ? -1.280 -8.229 3.978 1.00 98.19 104 ILE A C 1
ATOM 880 O O . ILE A 1 104 ? -1.005 -7.104 4.400 1.00 98.19 104 ILE A O 1
ATOM 884 N N . LEU A 1 105 ? -0.992 -8.631 2.741 1.00 98.44 105 LEU A N 1
ATOM 885 C CA . LEU A 1 105 ? -0.535 -7.764 1.664 1.00 98.44 105 LEU A CA 1
ATOM 886 C C . LEU A 1 105 ? -1.535 -7.860 0.505 1.00 98.44 105 LEU A C 1
ATOM 888 O O . LEU A 1 105 ? -1.691 -8.924 -0.098 1.00 98.44 105 LEU A O 1
ATOM 892 N N . ALA A 1 106 ? -2.202 -6.754 0.190 1.00 97.31 106 ALA A N 1
ATOM 893 C CA . ALA A 1 106 ? -3.273 -6.692 -0.800 1.00 97.31 106 ALA A CA 1
ATOM 894 C C . ALA A 1 106 ? -3.098 -5.518 -1.777 1.00 97.31 106 ALA A C 1
ATOM 896 O O . ALA A 1 106 ? -2.349 -4.577 -1.525 1.00 97.31 106 ALA A O 1
ATOM 897 N N . GLY A 1 107 ? -3.787 -5.585 -2.916 1.00 97.25 107 GLY A N 1
ATOM 898 C CA . GLY A 1 107 ? -3.776 -4.557 -3.958 1.00 97.25 107 GLY A CA 1
ATOM 899 C C . GLY A 1 107 ? -4.084 -5.141 -5.336 1.00 97.25 107 GLY A C 1
ATOM 900 O O . GLY A 1 107 ? -4.493 -6.298 -5.458 1.00 97.25 107 GLY A O 1
ATOM 901 N N . TYR A 1 108 ? -3.855 -4.364 -6.392 1.00 97.81 108 TYR A N 1
ATOM 902 C CA . TYR A 1 108 ? -4.253 -4.747 -7.749 1.00 97.81 108 TYR A CA 1
ATOM 903 C C . TYR A 1 108 ? -3.140 -5.452 -8.533 1.00 97.81 108 TYR A C 1
ATOM 905 O O . TYR A 1 108 ? -1.996 -5.000 -8.591 1.00 97.81 108 TYR A O 1
ATOM 913 N N . SER A 1 109 ? -3.487 -6.558 -9.198 1.00 97.19 109 SER A N 1
ATOM 914 C CA . SER A 1 109 ? -2.606 -7.293 -10.126 1.00 97.19 109 SER A CA 1
ATOM 915 C C . SER A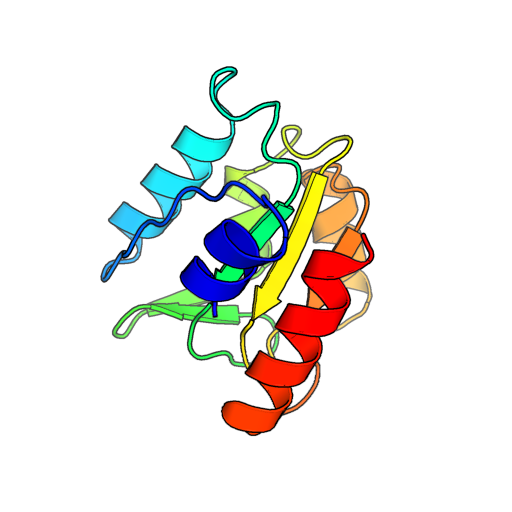 1 109 ? -2.763 -6.864 -11.590 1.00 97.19 109 SER A C 1
ATOM 917 O O . SER A 1 109 ? -2.067 -7.363 -12.476 1.00 97.19 109 SER A O 1
ATOM 919 N N . LYS A 1 110 ? -3.681 -5.935 -11.854 1.00 96.81 110 LYS A N 1
ATOM 920 C CA . LYS A 1 110 ? -3.976 -5.356 -13.165 1.00 96.81 110 LYS A CA 1
ATOM 921 C C . LYS A 1 110 ? -4.168 -3.852 -13.019 1.00 96.81 110 LYS A C 1
ATOM 923 O O . LYS A 1 110 ? -4.231 -3.336 -11.901 1.00 96.81 110 LYS A O 1
ATOM 928 N N . ASP A 1 111 ? -4.257 -3.172 -14.150 1.00 95.81 111 ASP A N 1
ATOM 929 C CA . ASP A 1 111 ? -4.707 -1.789 -14.164 1.00 95.81 111 ASP A CA 1
ATOM 930 C C . ASP A 1 111 ? -6.202 -1.762 -13.844 1.00 95.81 111 ASP A C 1
ATOM 932 O O . ASP A 1 111 ? -6.946 -2.667 -14.232 1.00 95.81 111 ASP A O 1
ATOM 936 N N . VAL A 1 112 ? -6.616 -0.761 -13.077 1.00 92.88 112 VAL A N 1
ATOM 937 C CA . VAL A 1 112 ? -7.979 -0.623 -12.570 1.00 92.88 112 VAL A CA 1
ATOM 938 C C . VAL A 1 112 ? -8.450 0.805 -12.809 1.00 92.88 112 VAL A C 1
ATOM 940 O O . VAL A 1 112 ? -7.664 1.749 -12.702 1.00 92.88 112 VAL A O 1
ATOM 943 N N . ASP A 1 113 ? -9.721 0.956 -13.172 1.00 95.31 113 ASP A N 1
ATOM 944 C CA . ASP A 1 113 ? -10.341 2.272 -13.274 1.00 95.31 113 ASP A CA 1
ATOM 945 C C . ASP A 1 113 ? -10.413 2.938 -11.895 1.00 95.31 113 ASP A C 1
ATOM 947 O O . ASP A 1 113 ? -10.677 2.286 -10.883 1.00 95.31 113 ASP A O 1
ATOM 951 N N . PHE A 1 114 ? -10.198 4.250 -11.854 1.00 90.81 114 PHE A N 1
ATOM 952 C CA . PHE A 1 114 ? -10.128 4.988 -10.598 1.00 90.81 114 PHE A CA 1
ATOM 953 C C . PHE A 1 114 ? -11.439 4.936 -9.797 1.00 90.81 114 PHE A C 1
ATOM 955 O O . PHE A 1 114 ? -11.403 4.778 -8.574 1.00 90.81 114 PHE A O 1
ATOM 962 N N . ILE A 1 115 ? -12.595 5.043 -10.460 1.00 95.00 115 ILE A N 1
ATOM 963 C CA . ILE A 1 115 ? -13.897 5.019 -9.782 1.00 95.00 115 ILE A CA 1
ATOM 964 C C . ILE A 1 115 ? -14.188 3.613 -9.263 1.00 95.00 115 ILE A C 1
ATOM 966 O O . ILE A 1 115 ? -14.620 3.461 -8.120 1.00 95.00 115 ILE A O 1
ATOM 970 N N . GLN A 1 116 ? -13.892 2.584 -10.060 1.00 95.50 116 GLN A N 1
ATOM 971 C CA . GLN A 1 116 ? -14.046 1.190 -9.635 1.00 95.50 116 GLN A CA 1
ATOM 972 C C . GLN A 1 116 ? -13.146 0.847 -8.442 1.00 95.50 116 GLN A C 1
ATOM 974 O O . GLN A 1 116 ? -13.625 0.263 -7.471 1.00 95.50 116 GLN A O 1
ATOM 979 N N . ALA A 1 117 ? -11.872 1.247 -8.489 1.00 95.00 117 ALA A N 1
ATOM 980 C CA . ALA A 1 117 ? -10.929 1.060 -7.390 1.00 95.00 117 ALA A CA 1
ATOM 981 C C . ALA A 1 117 ? -11.408 1.764 -6.116 1.00 95.00 117 ALA A C 1
ATOM 983 O O . ALA A 1 117 ? -11.483 1.146 -5.059 1.00 95.00 117 ALA A O 1
ATOM 984 N N . THR A 1 118 ? -11.828 3.027 -6.238 1.00 95.12 118 THR A N 1
ATOM 985 C CA . THR A 1 118 ? -12.344 3.813 -5.110 1.00 95.12 118 THR A CA 1
ATOM 986 C C . THR A 1 118 ? -13.573 3.153 -4.482 1.00 95.12 118 THR A C 1
ATOM 988 O O . THR A 1 118 ? -13.663 3.047 -3.261 1.00 95.12 118 THR A O 1
ATOM 991 N N . ALA A 1 119 ? -14.525 2.686 -5.297 1.00 96.06 119 ALA A N 1
ATOM 992 C CA . ALA A 1 119 ? -15.721 2.009 -4.801 1.00 96.06 119 ALA A CA 1
ATOM 993 C C . ALA A 1 119 ? -15.373 0.697 -4.078 1.00 96.06 119 ALA A C 1
ATOM 995 O O . ALA A 1 119 ? -15.885 0.439 -2.989 1.00 96.06 119 ALA A O 1
ATOM 996 N N . TRP A 1 120 ? -14.471 -0.102 -4.654 1.00 95.69 120 TRP A N 1
ATOM 997 C CA . TRP A 1 120 ? -13.987 -1.333 -4.032 1.00 95.69 120 TRP A CA 1
ATOM 998 C C . TRP A 1 120 ? -13.292 -1.063 -2.695 1.00 95.69 120 TRP A C 1
ATOM 1000 O O . TRP A 1 120 ? -13.594 -1.714 -1.699 1.00 95.69 120 TRP A O 1
ATOM 1010 N N . GLU A 1 121 ? -12.402 -0.075 -2.651 1.00 95.88 121 GLU A N 1
ATOM 1011 C CA . GLU A 1 121 ? -11.654 0.300 -1.451 1.00 95.88 121 GLU A CA 1
ATOM 1012 C C . GLU A 1 121 ? -12.564 0.829 -0.347 1.00 95.88 121 GLU A C 1
ATOM 1014 O O . GLU A 1 121 ? -12.349 0.500 0.815 1.00 95.88 121 GLU A O 1
ATOM 1019 N N . MET A 1 122 ? -13.621 1.573 -0.686 1.00 95.88 122 MET A N 1
ATOM 1020 C CA . MET A 1 122 ? -14.635 1.976 0.291 1.00 95.88 122 MET A CA 1
ATOM 1021 C C . MET A 1 122 ? -15.317 0.774 0.938 1.00 95.88 122 MET A C 1
ATOM 1023 O O . MET A 1 122 ? -15.436 0.730 2.160 1.00 95.88 122 MET A O 1
ATOM 1027 N N . VAL A 1 123 ? -15.744 -0.204 0.135 1.00 95.31 123 VAL A N 1
ATOM 1028 C CA . VAL A 1 123 ? -16.380 -1.423 0.652 1.00 95.31 123 VAL A CA 1
ATOM 1029 C C . VAL A 1 123 ? -15.382 -2.233 1.475 1.00 95.31 123 VAL A C 1
ATOM 1031 O O . VAL A 1 123 ? -15.712 -2.685 2.567 1.00 95.31 123 VAL A O 1
ATOM 1034 N N . TRP A 1 124 ? -14.157 -2.396 0.986 1.00 94.50 124 TRP A N 1
ATOM 1035 C CA . TRP A 1 124 ? -13.138 -3.203 1.646 1.00 94.50 124 TRP A CA 1
ATOM 1036 C C . TRP A 1 124 ? -12.705 -2.601 2.989 1.00 94.50 124 TRP A C 1
ATOM 1038 O O . TRP A 1 124 ? -12.709 -3.305 3.991 1.00 94.50 124 TRP A O 1
ATOM 1048 N N . LEU A 1 125 ? -12.422 -1.293 3.037 1.00 94.88 125 LEU A N 1
ATOM 1049 C CA . LEU A 1 125 ? -12.038 -0.590 4.268 1.00 94.88 125 LEU A CA 1
ATOM 1050 C C . LEU A 1 125 ? -13.172 -0.524 5.300 1.00 94.88 125 LEU A C 1
ATOM 1052 O O . LEU A 1 125 ? -12.891 -0.397 6.485 1.00 94.88 125 LEU A O 1
ATOM 1056 N N . TYR A 1 126 ? -14.434 -0.585 4.868 1.00 94.81 126 TYR A N 1
ATOM 1057 C CA . TYR A 1 126 ? -15.585 -0.598 5.773 1.00 94.81 126 TYR A CA 1
ATOM 1058 C C . TYR A 1 126 ? -15.813 -1.957 6.454 1.00 94.81 126 TYR A C 1
ATOM 1060 O O . TYR A 1 126 ? -16.359 -1.998 7.552 1.00 94.81 126 TYR A O 1
ATOM 1068 N N . ASN A 1 127 ? -15.428 -3.062 5.808 1.00 92.12 127 ASN A N 1
ATOM 1069 C CA . ASN A 1 127 ? -15.764 -4.420 6.256 1.00 92.12 127 ASN A CA 1
ATOM 1070 C C . ASN A 1 127 ? -14.615 -5.164 6.957 1.00 92.12 127 ASN A C 1
ATOM 1072 O O . ASN A 1 127 ? -14.793 -6.336 7.295 1.00 92.12 127 ASN A O 1
ATOM 1076 N N . ILE A 1 128 ? -13.445 -4.541 7.113 1.00 84.94 128 ILE A N 1
ATOM 1077 C CA . ILE A 1 128 ? -12.240 -5.186 7.654 1.00 84.94 128 ILE A CA 1
ATOM 1078 C C . ILE A 1 128 ? -11.990 -4.877 9.127 1.00 84.94 128 ILE A C 1
ATOM 1080 O O . ILE A 1 128 ? -12.378 -3.778 9.583 1.00 84.94 128 ILE A O 1
#